Protein AF-R6T332-F1 (afdb_monomer)

pLDDT: mean 85.56, std 15.77, range [28.56, 97.44]

Mean predicted aligned error: 7.87 Å

Nearest PDB structures (foldseek):
  6q6i-assembly1_A  TM=7.108E-01  e=3.628E-03  Pseudomonas aeruginosa
  5xx1-assembly1_A  TM=7.642E-01  e=1.781E-02  Salmonella enterica subsp. enterica serovar Typhi
  1ord-assembly1_A  TM=7.461E-01  e=4.215E-02  Lactobacillus sp. 30A
  2x3l-assembly1_B  TM=5.129E-01  e=8.038E-03  Staphylococcus aureus

Foldseek 3Di:
DAFCQVQLFFQVVLQVQCCPPLVHHFPAGGLTHTHRDDDPPDDPVNVVSVVVSVVVSSPDHHNHDRDDDQDADQFDQQDDLVVLQVDDDDDDPPVPQAQHFDSAWDQDPVVRDTSHGRRTGHHPSVSPPPDPPDDDD

Solvent-accessible surface area (backbone atoms only — not comparable to full-atom values): 8373 Å² total; per-residue (Å²): 107,46,79,23,66,89,46,27,39,28,9,50,56,53,42,47,48,32,40,72,77,65,71,39,82,54,76,44,52,38,56,46,24,28,31,63,78,86,59,94,85,65,48,74,66,54,56,52,50,51,52,53,50,52,61,52,54,64,71,43,89,43,89,55,75,66,74,78,83,88,80,72,72,86,61,54,75,77,38,61,50,84,56,29,73,71,46,91,73,82,91,70,60,75,93,70,38,58,76,38,66,32,71,48,77,40,59,53,77,71,87,64,54,75,68,40,46,30,12,18,41,34,51,77,72,75,63,55,91,70,72,89,74,70,84,77,132

Structure (mmCIF, N/CA/C/O backbone):
data_AF-R6T332-F1
#
_entry.id   AF-R6T332-F1
#
loop_
_atom_site.group_PDB
_atom_site.id
_atom_site.type_symbol
_atom_site.label_atom_id
_atom_site.label_alt_id
_atom_site.label_comp_id
_atom_site.label_asym_id
_atom_site.label_entity_id
_atom_site.label_seq_id
_atom_site.pdbx_PDB_ins_code
_atom_site.Cartn_x
_atom_site.Cartn_y
_atom_site.Cartn_z
_atom_site.occupancy
_atom_site.B_iso_or_equiv
_atom_site.auth_seq_id
_atom_site.auth_comp_id
_atom_site.auth_asym_id
_atom_site.auth_atom_id
_atom_site.pdbx_PDB_model_num
ATOM 1 N N . MET A 1 1 ? -0.399 6.763 -13.608 1.00 86.38 1 MET A N 1
ATOM 2 C CA . MET A 1 1 ? -1.125 5.494 -13.353 1.00 86.38 1 MET A CA 1
ATOM 3 C C . MET A 1 1 ? -1.272 4.741 -14.665 1.00 86.38 1 MET A C 1
ATOM 5 O O . MET A 1 1 ? -1.630 5.366 -15.652 1.00 86.38 1 MET A O 1
ATOM 9 N N . ILE A 1 2 ? -0.999 3.437 -14.675 1.00 90.25 2 ILE A N 1
ATOM 10 C CA . ILE A 1 2 ? -1.078 2.566 -15.855 1.00 90.25 2 ILE A CA 1
ATOM 11 C C . ILE A 1 2 ? -2.086 1.451 -15.556 1.00 90.25 2 ILE A C 1
ATOM 13 O O . ILE A 1 2 ? -1.938 0.728 -14.570 1.00 90.25 2 ILE A O 1
ATOM 17 N N . LEU A 1 3 ? -3.128 1.335 -16.381 1.00 89.75 3 LEU A N 1
ATOM 18 C CA . LEU A 1 3 ? -4.163 0.307 -16.249 1.00 89.75 3 LEU A CA 1
ATOM 19 C C . LEU A 1 3 ? -3.700 -0.991 -16.914 1.00 89.75 3 LEU A C 1
ATOM 21 O O . LEU A 1 3 ? -3.215 -0.969 -18.038 1.00 89.75 3 LEU A O 1
ATOM 25 N N . THR A 1 4 ? -3.900 -2.125 -16.246 1.00 85.81 4 THR A N 1
ATOM 26 C CA . THR A 1 4 ? -3.524 -3.453 -16.765 1.00 85.81 4 THR A CA 1
ATOM 27 C C . THR A 1 4 ? -4.733 -4.338 -17.058 1.00 85.81 4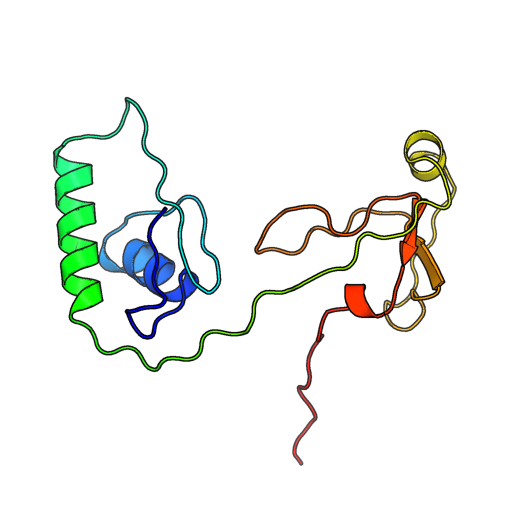 THR A C 1
ATOM 29 O O . THR A 1 4 ? -4.583 -5.443 -17.568 1.00 85.81 4 THR A O 1
ATOM 32 N N . GLY A 1 5 ? -5.949 -3.858 -16.767 1.00 71.19 5 GLY A N 1
ATOM 33 C CA . GLY A 1 5 ? -7.185 -4.630 -16.934 1.00 71.19 5 GLY A CA 1
ATOM 34 C C . GLY A 1 5 ? -7.444 -5.120 -18.364 1.00 71.19 5 GLY A C 1
ATOM 35 O O . GLY A 1 5 ? -8.065 -6.164 -18.526 1.00 71.19 5 GLY A O 1
ATOM 36 N N . GLY A 1 6 ? -6.937 -4.414 -19.382 1.00 72.44 6 GLY A N 1
ATOM 37 C CA . GLY A 1 6 ? -7.024 -4.830 -20.788 1.00 72.44 6 GLY A CA 1
ATOM 38 C C . GLY A 1 6 ? -5.990 -5.881 -21.211 1.00 72.44 6 GLY A C 1
ATOM 39 O O . GLY A 1 6 ? -6.148 -6.481 -22.264 1.00 72.44 6 GLY A O 1
ATOM 40 N N . LEU A 1 7 ? -4.969 -6.137 -20.386 1.00 74.88 7 LEU A N 1
ATOM 41 C CA . LEU A 1 7 ? -3.830 -7.009 -20.710 1.00 74.88 7 LEU A CA 1
ATOM 42 C C . LEU A 1 7 ? -4.035 -8.470 -20.294 1.00 74.88 7 LEU A C 1
ATOM 44 O O . LEU A 1 7 ? -3.131 -9.288 -20.436 1.00 74.88 7 LEU A O 1
ATOM 48 N N . GLY A 1 8 ? -5.161 -8.793 -19.650 1.00 79.38 8 GLY A N 1
ATOM 49 C CA . GLY A 1 8 ? -5.322 -10.088 -18.984 1.00 79.38 8 GLY A CA 1
ATOM 50 C C . GLY A 1 8 ? -4.267 -10.332 -17.892 1.00 79.38 8 GLY A C 1
ATOM 51 O O . GLY A 1 8 ? -3.951 -11.478 -17.591 1.00 79.38 8 GLY A O 1
ATOM 52 N N . ARG A 1 9 ? -3.696 -9.266 -17.312 1.00 85.56 9 ARG A N 1
ATOM 53 C CA . ARG A 1 9 ? -2.665 -9.313 -16.266 1.00 85.56 9 ARG A CA 1
ATOM 54 C C . ARG A 1 9 ? -3.014 -8.367 -15.126 1.00 85.56 9 ARG A C 1
ATOM 56 O O . ARG A 1 9 ? -3.535 -7.267 -15.329 1.00 85.56 9 ARG A O 1
ATOM 63 N N . SER A 1 10 ? -2.698 -8.770 -13.906 1.00 87.94 10 SER A N 1
ATOM 64 C CA . SER A 1 10 ? -2.789 -7.895 -12.744 1.00 87.94 10 SER A CA 1
ATOM 65 C C . SER A 1 10 ? -1.677 -6.845 -12.747 1.00 87.94 10 SER A C 1
ATOM 67 O O . SER A 1 10 ? -0.593 -7.053 -13.297 1.00 87.94 10 SER A O 1
ATOM 69 N N . GLY A 1 11 ? -1.916 -5.716 -12.079 1.00 89.69 11 GLY A N 1
ATOM 70 C CA . GLY A 1 11 ? -0.891 -4.683 -11.909 1.00 89.69 11 GLY A CA 1
ATOM 71 C C . GLY A 1 11 ? 0.360 -5.217 -11.212 1.00 89.69 11 GLY A C 1
ATOM 72 O O . GLY A 1 11 ? 1.468 -4.811 -11.546 1.00 89.69 11 GLY A O 1
ATOM 73 N N . ARG A 1 12 ? 0.197 -6.191 -10.305 1.00 89.25 12 ARG A N 1
ATOM 74 C CA . ARG A 1 12 ? 1.301 -6.889 -9.627 1.00 89.25 12 ARG A CA 1
ATOM 75 C C . ARG A 1 12 ? 2.152 -7.725 -10.582 1.00 89.25 12 ARG A C 1
ATOM 77 O O . ARG A 1 12 ? 3.369 -7.736 -10.436 1.00 89.25 12 ARG A O 1
ATOM 84 N N . GLU A 1 13 ? 1.540 -8.403 -11.549 1.00 91.12 13 GLU A N 1
ATOM 85 C CA . GLU A 1 13 ? 2.275 -9.177 -12.558 1.00 91.12 13 GLU A CA 1
ATOM 86 C C . GLU A 1 13 ? 3.050 -8.267 -13.508 1.00 91.12 13 GLU A C 1
ATOM 88 O O . GLU A 1 13 ? 4.223 -8.512 -13.775 1.00 91.12 13 GLU A O 1
ATOM 93 N N . VAL A 1 14 ? 2.424 -7.185 -13.980 1.00 92.50 14 VAL A N 1
ATOM 94 C CA . VAL A 1 14 ? 3.112 -6.203 -14.829 1.00 92.50 14 VAL A CA 1
ATOM 95 C C . VAL A 1 14 ? 4.254 -5.534 -14.061 1.00 92.50 14 VAL A C 1
ATOM 97 O O . VAL A 1 14 ? 5.346 -5.391 -14.603 1.00 92.50 14 VAL A O 1
ATOM 100 N N . ALA A 1 15 ? 4.056 -5.205 -12.782 1.00 93.81 15 ALA A N 1
ATOM 101 C CA . ALA A 1 15 ? 5.121 -4.681 -11.930 1.00 93.81 15 ALA A CA 1
ATOM 102 C C . ALA A 1 15 ? 6.283 -5.674 -11.752 1.00 93.81 15 ALA A C 1
ATOM 104 O O . ALA A 1 15 ? 7.441 -5.266 -11.775 1.00 93.81 15 ALA A O 1
ATOM 105 N N . ALA A 1 16 ? 5.998 -6.975 -11.626 1.00 93.56 16 ALA A N 1
ATOM 106 C CA . ALA A 1 16 ? 7.036 -8.004 -11.581 1.00 93.56 16 ALA A CA 1
ATOM 107 C C . ALA A 1 16 ? 7.832 -8.084 -12.889 1.00 93.56 16 ALA A C 1
ATOM 109 O O . ALA A 1 16 ? 9.059 -8.101 -12.847 1.00 93.56 16 ALA A O 1
ATOM 110 N N . LEU A 1 17 ? 7.158 -8.032 -14.044 1.00 94.25 17 LEU A N 1
ATOM 111 C CA . LEU A 1 17 ? 7.819 -8.002 -15.352 1.00 94.25 17 LEU A CA 1
ATOM 112 C C . LEU A 1 17 ? 8.724 -6.773 -15.507 1.00 94.25 17 LEU A C 1
ATOM 114 O O . LEU A 1 17 ? 9.883 -6.921 -15.895 1.00 94.25 17 LEU A O 1
ATOM 118 N N . LEU A 1 18 ? 8.221 -5.581 -15.166 1.00 95.44 18 LEU A N 1
ATOM 119 C CA . LEU A 1 18 ? 8.989 -4.331 -15.194 1.00 95.44 18 LEU A CA 1
ATOM 120 C C . LEU A 1 18 ? 10.253 -4.422 -14.328 1.00 95.44 18 LEU A C 1
ATOM 122 O O . LEU A 1 18 ? 11.346 -4.118 -14.811 1.00 95.44 18 LEU A O 1
ATOM 126 N N . ARG A 1 19 ? 10.134 -4.926 -13.096 1.00 95.81 19 ARG A N 1
ATOM 127 C CA . ARG A 1 19 ? 11.262 -5.064 -12.165 1.00 95.81 19 ARG A CA 1
ATOM 128 C C . ARG A 1 19 ? 12.278 -6.108 -12.626 1.00 95.81 19 ARG A C 1
ATOM 130 O O . ARG A 1 19 ? 13.478 -5.842 -12.630 1.00 95.81 19 ARG A O 1
ATOM 137 N N . GLU A 1 20 ? 11.819 -7.295 -13.010 1.00 96.31 20 GLU A N 1
ATOM 138 C CA . GLU A 1 20 ? 12.690 -8.451 -13.258 1.00 96.31 20 GLU A CA 1
ATOM 139 C C . GLU A 1 20 ? 13.352 -8.410 -14.636 1.00 96.31 20 GLU A C 1
ATOM 141 O O . GLU A 1 20 ? 14.551 -8.674 -14.745 1.00 96.31 20 GLU A O 1
ATOM 146 N N . ARG A 1 21 ? 12.598 -8.051 -15.683 1.00 95.75 21 ARG A N 1
ATOM 147 C CA . ARG A 1 21 ? 13.098 -8.046 -17.068 1.00 95.75 21 ARG A CA 1
ATOM 148 C C . ARG A 1 21 ? 13.662 -6.698 -17.480 1.00 95.75 21 ARG A C 1
ATOM 150 O O . ARG A 1 21 ? 14.700 -6.647 -18.131 1.00 95.75 21 ARG A O 1
ATOM 157 N N . TYR A 1 22 ? 12.996 -5.618 -17.084 1.00 94.88 22 TYR A N 1
ATOM 158 C CA . TYR A 1 22 ? 13.319 -4.283 -17.581 1.00 94.88 22 TYR A CA 1
ATOM 159 C C . TYR A 1 22 ? 1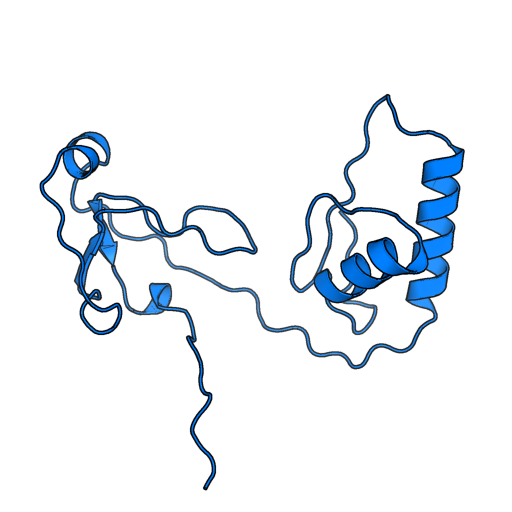4.065 -3.429 -16.567 1.00 94.88 22 TYR A C 1
ATOM 161 O O . TYR A 1 22 ? 14.542 -2.369 -16.953 1.00 94.88 22 TYR A O 1
ATOM 169 N N . ARG A 1 23 ? 14.223 -3.880 -15.312 1.00 95.38 23 ARG A N 1
ATOM 170 C CA . ARG A 1 23 ? 14.869 -3.122 -14.225 1.00 95.38 23 ARG A CA 1
ATOM 171 C C . ARG A 1 23 ? 14.223 -1.748 -14.023 1.00 95.38 23 ARG A C 1
ATOM 173 O O . ARG A 1 23 ? 14.913 -0.739 -13.896 1.00 95.38 23 ARG A O 1
ATOM 180 N N . ILE A 1 24 ? 12.894 -1.717 -14.061 1.00 94.94 24 ILE A N 1
ATOM 181 C CA . ILE A 1 24 ? 12.072 -0.538 -13.793 1.00 94.94 24 ILE A CA 1
ATOM 182 C C . ILE A 1 24 ? 11.215 -0.858 -12.575 1.00 94.94 24 ILE A C 1
ATOM 184 O O . ILE A 1 24 ? 10.463 -1.830 -12.605 1.00 94.94 24 ILE A O 1
ATOM 188 N N . GLU A 1 25 ? 11.328 -0.049 -11.525 1.00 94.75 25 GLU A N 1
ATOM 189 C CA . GLU A 1 25 ? 10.543 -0.208 -10.301 1.00 94.75 25 GLU A CA 1
ATOM 190 C C . GLU A 1 25 ? 9.326 0.725 -10.345 1.00 94.75 25 GLU A C 1
ATOM 192 O O . GLU A 1 25 ? 9.491 1.946 -10.374 1.00 94.75 25 GLU A O 1
ATOM 197 N N . PRO A 1 26 ? 8.096 0.193 -10.378 1.00 94.25 26 PRO A N 1
ATOM 198 C CA . PRO A 1 26 ? 6.908 0.998 -10.142 1.00 94.25 26 PRO A CA 1
ATOM 199 C C . PRO A 1 26 ? 6.818 1.423 -8.677 1.00 94.25 26 PRO A C 1
ATOM 201 O O . PRO A 1 26 ? 7.183 0.667 -7.786 1.00 94.25 26 PRO A O 1
ATOM 204 N N . GLU A 1 27 ? 6.207 2.575 -8.424 1.00 93.44 27 GLU A N 1
ATOM 205 C CA . GLU A 1 27 ? 5.948 3.067 -7.067 1.00 93.44 27 GLU A CA 1
ATOM 206 C C . GLU A 1 27 ? 4.999 2.137 -6.295 1.00 93.44 27 GLU A C 1
ATOM 208 O O . GLU A 1 27 ? 5.191 1.841 -5.118 1.00 93.44 27 GLU A O 1
ATOM 213 N N . ALA A 1 28 ? 3.942 1.660 -6.958 1.00 91.31 28 ALA A N 1
ATOM 214 C CA . ALA A 1 28 ? 2.964 0.774 -6.340 1.00 91.31 28 ALA A CA 1
ATOM 215 C C . ALA A 1 28 ? 2.202 -0.056 -7.376 1.00 91.31 28 ALA A C 1
ATOM 217 O O . ALA A 1 28 ? 2.075 0.325 -8.542 1.00 91.31 28 ALA A O 1
ATOM 218 N N . ALA A 1 29 ? 1.649 -1.190 -6.943 1.00 91.00 29 ALA A N 1
ATOM 219 C CA . ALA A 1 29 ? 0.889 -2.089 -7.800 1.00 91.00 29 ALA A CA 1
ATOM 220 C C . ALA A 1 29 ? -0.352 -2.653 -7.099 1.00 91.00 29 ALA A C 1
ATOM 222 O O . ALA A 1 29 ? -0.298 -3.173 -5.985 1.00 91.00 29 ALA A O 1
ATOM 223 N N . TRP A 1 30 ? -1.473 -2.613 -7.811 1.00 88.81 30 TRP A N 1
ATOM 224 C CA . TRP A 1 30 ? -2.768 -3.142 -7.400 1.00 88.81 30 TRP A CA 1
ATOM 225 C C . TRP A 1 30 ? -3.213 -4.255 -8.345 1.00 88.81 30 TRP A C 1
ATOM 227 O O . TRP A 1 30 ? -2.516 -4.662 -9.273 1.00 88.81 30 TRP A O 1
ATOM 237 N N . THR A 1 31 ? -4.424 -4.756 -8.131 1.00 85.31 31 THR A N 1
ATOM 238 C CA . THR A 1 31 ? -4.991 -5.825 -8.947 1.00 85.31 31 THR A CA 1
ATOM 239 C C . THR A 1 31 ? -5.242 -5.422 -10.403 1.00 85.31 31 THR A C 1
ATOM 241 O O . THR A 1 31 ?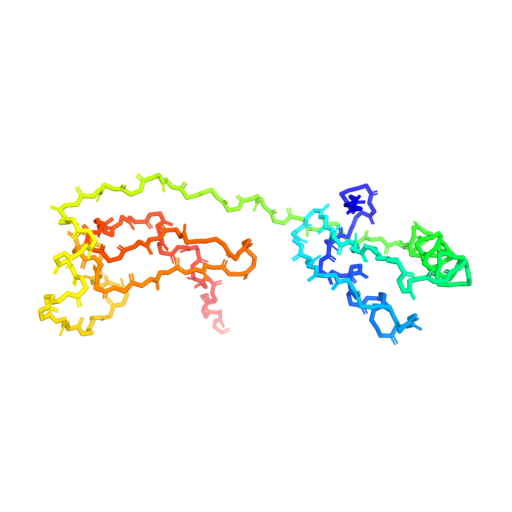 -5.158 -6.272 -11.280 1.00 85.31 31 THR A O 1
ATOM 244 N N . ARG A 1 32 ? -5.547 -4.147 -10.686 1.00 86.12 32 ARG A N 1
ATOM 245 C CA . ARG A 1 32 ? -5.953 -3.667 -12.032 1.00 86.12 32 ARG A CA 1
ATOM 246 C C . ARG A 1 32 ? -5.062 -2.592 -12.634 1.00 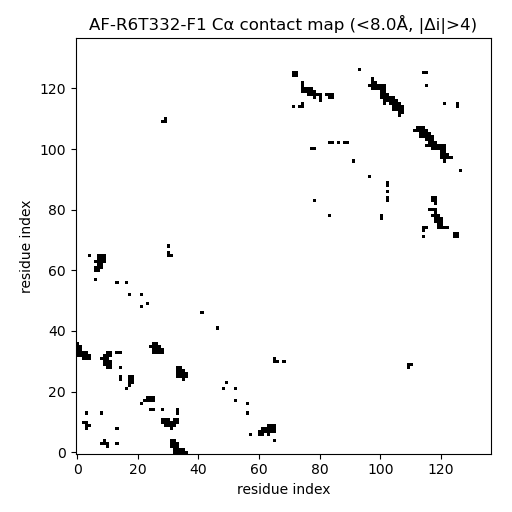86.12 32 ARG A C 1
ATOM 248 O O . ARG A 1 32 ? -5.322 -2.134 -13.745 1.00 86.12 32 ARG A O 1
ATOM 255 N N . HIS A 1 33 ? -4.091 -2.121 -11.873 1.00 89.06 33 HIS A N 1
ATOM 256 C CA . HIS A 1 33 ? -3.269 -0.995 -12.264 1.00 89.06 33 HIS A CA 1
ATOM 257 C C . HIS A 1 33 ? -1.982 -0.987 -11.460 1.00 89.06 33 HIS A C 1
ATOM 259 O O . HIS A 1 33 ? -1.886 -1.606 -10.400 1.00 89.06 33 HIS A O 1
ATOM 265 N N . LEU A 1 34 ? -1.019 -0.235 -11.959 1.00 92.69 34 LEU A N 1
ATOM 266 C CA . LEU A 1 34 ? 0.182 0.141 -11.238 1.00 92.69 34 LEU A CA 1
ATOM 267 C C . LEU A 1 34 ? 0.391 1.649 -11.339 1.00 92.69 34 LEU A C 1
ATOM 269 O O . LEU A 1 34 ? -0.141 2.330 -12.224 1.00 92.69 34 LEU A O 1
ATOM 273 N N . LEU A 1 35 ? 1.162 2.180 -10.406 1.00 93.12 35 LEU A N 1
ATOM 274 C CA . LEU A 1 35 ? 1.590 3.561 -10.381 1.00 93.12 35 LEU A CA 1
ATOM 275 C C . LEU A 1 35 ? 3.066 3.603 -10.762 1.00 93.12 35 LEU A C 1
ATOM 277 O O . LEU A 1 35 ? 3.912 3.094 -10.040 1.00 93.12 35 LEU A O 1
ATOM 281 N N . ALA A 1 36 ? 3.356 4.214 -11.905 1.00 92.62 36 ALA A N 1
ATOM 282 C CA . ALA A 1 36 ? 4.676 4.753 -12.186 1.00 92.62 36 ALA A CA 1
ATOM 283 C C . ALA A 1 36 ? 4.658 6.219 -11.745 1.00 92.62 36 ALA A C 1
ATOM 285 O O . ALA A 1 36 ? 3.746 6.959 -12.135 1.00 92.62 36 ALA A O 1
ATOM 286 N N . MET A 1 37 ? 5.612 6.596 -10.902 1.00 92.19 37 MET A N 1
ATOM 287 C CA . MET A 1 37 ? 5.804 7.962 -10.435 1.00 92.19 37 MET A CA 1
ATOM 288 C C . MET A 1 37 ? 7.041 8.530 -11.118 1.00 92.19 37 MET A C 1
ATOM 290 O O . MET A 1 37 ? 8.033 7.828 -11.277 1.00 92.19 37 MET A O 1
ATOM 294 N N . THR A 1 38 ? 6.947 9.780 -11.550 1.00 90.88 38 THR A N 1
ATOM 295 C CA . THR A 1 38 ? 8.002 10.483 -12.280 1.00 90.88 38 THR A CA 1
ATOM 296 C C . THR A 1 38 ? 8.394 11.732 -11.507 1.00 90.88 38 THR A C 1
ATOM 298 O O . THR A 1 38 ? 7.600 12.283 -10.742 1.00 90.88 38 THR A O 1
ATOM 301 N N . SER A 1 39 ? 9.603 12.208 -11.732 1.00 91.56 39 SER A N 1
ATOM 302 C CA . SER A 1 39 ? 10.266 13.275 -11.002 1.00 91.56 39 SER A CA 1
ATOM 303 C C . SER A 1 39 ? 11.178 14.069 -11.939 1.00 91.56 39 SER A C 1
ATOM 305 O O . SER A 1 39 ? 11.409 13.694 -13.086 1.00 91.56 39 SER A O 1
ATOM 307 N N . VAL A 1 40 ? 11.746 15.165 -11.435 1.00 92.94 40 VAL A N 1
ATOM 308 C CA . VAL A 1 40 ? 12.753 15.958 -12.165 1.00 92.94 40 VAL A CA 1
ATOM 309 C C . VAL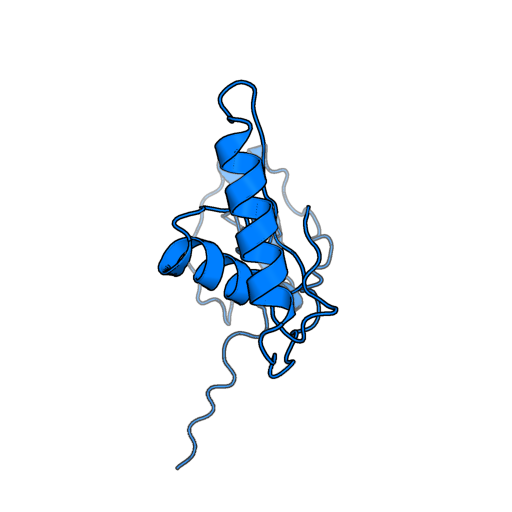 A 1 40 ? 14.072 15.210 -12.396 1.00 92.94 40 VAL A C 1
ATOM 311 O O . VAL A 1 40 ? 14.918 15.688 -13.144 1.00 92.94 40 VAL A O 1
ATOM 314 N N . CYS A 1 41 ? 14.261 14.065 -11.738 1.00 92.12 41 CYS A N 1
ATOM 315 C CA . CYS A 1 41 ? 15.450 13.229 -11.869 1.00 92.12 41 CYS A CA 1
ATOM 316 C C . CYS A 1 41 ? 15.312 12.163 -12.968 1.00 92.12 41 CYS A C 1
ATOM 318 O O . CYS A 1 41 ? 16.269 11.430 -13.214 1.00 92.12 41 CYS A O 1
ATOM 320 N N . ASP A 1 42 ? 14.145 12.046 -13.605 1.00 93.19 42 ASP A N 1
ATOM 321 C CA . ASP A 1 42 ? 13.926 11.089 -14.686 1.00 93.19 42 ASP A CA 1
ATOM 322 C C . ASP A 1 42 ? 14.480 11.608 -16.015 1.00 93.19 42 ASP A C 1
ATOM 324 O O . ASP A 1 42 ? 14.429 12.799 -16.319 1.00 93.19 42 ASP A O 1
ATOM 328 N N . THR A 1 43 ? 15.017 10.692 -16.818 1.00 94.38 43 THR A N 1
ATOM 329 C CA . THR A 1 43 ? 15.627 11.001 -18.114 1.00 94.38 43 THR A CA 1
ATOM 330 C C . THR A 1 43 ? 14.712 10.602 -19.267 1.00 94.38 43 THR A C 1
ATOM 332 O O . THR A 1 43 ? 13.925 9.658 -19.155 1.00 94.38 43 THR A O 1
ATOM 335 N N . ASP A 1 44 ? 14.875 11.255 -20.420 1.00 94.44 44 ASP A N 1
ATOM 336 C CA . ASP A 1 44 ? 14.191 10.867 -21.664 1.00 94.44 44 ASP A CA 1
ATOM 337 C C . ASP A 1 44 ? 14.462 9.397 -22.032 1.00 94.44 44 ASP A C 1
ATOM 339 O O . ASP A 1 44 ? 13.569 8.682 -22.490 1.00 94.44 44 ASP A O 1
ATOM 343 N N . GLU A 1 45 ? 15.675 8.906 -21.756 1.00 94.56 45 GLU A N 1
ATOM 344 C CA . GLU A 1 45 ? 16.030 7.492 -21.905 1.00 94.56 45 GLU A CA 1
ATOM 345 C C . GLU A 1 45 ? 15.191 6.587 -20.987 1.00 94.56 45 GLU A C 1
ATOM 347 O O . GLU A 1 45 ? 14.708 5.536 -21.416 1.00 94.56 45 GLU A O 1
ATOM 352 N N . GLY A 1 46 ? 14.973 6.993 -19.732 1.00 93.19 46 GLY A N 1
ATOM 353 C CA . GLY A 1 46 ? 14.113 6.283 -18.786 1.00 93.19 46 GLY A CA 1
ATOM 354 C C . GLY A 1 46 ? 12.678 6.154 -19.300 1.00 93.19 46 GLY A C 1
ATOM 355 O O . GLY A 1 46 ? 12.108 5.058 -19.284 1.00 93.19 46 GLY A O 1
ATOM 356 N N . PHE A 1 47 ? 12.125 7.238 -19.848 1.00 94.06 47 PHE A N 1
ATOM 357 C CA . PHE A 1 47 ? 10.800 7.233 -20.471 1.00 94.06 47 PHE A CA 1
ATOM 358 C C . PHE A 1 47 ? 10.731 6.347 -21.717 1.00 94.06 47 PHE A C 1
ATOM 360 O O . PHE A 1 47 ? 9.766 5.592 -21.885 1.00 94.06 47 PHE A O 1
ATOM 367 N N . ALA A 1 48 ? 11.758 6.386 -22.568 1.00 95.50 48 ALA A N 1
ATOM 368 C CA . ALA A 1 48 ? 11.843 5.530 -23.746 1.00 95.50 48 ALA A CA 1
ATOM 369 C C . ALA A 1 48 ? 11.880 4.042 -23.355 1.00 95.50 48 ALA A C 1
ATOM 371 O O . ALA A 1 48 ? 11.134 3.234 -23.915 1.00 95.50 48 ALA A O 1
ATOM 372 N N . ARG A 1 49 ? 12.673 3.683 -22.335 1.00 95.44 49 ARG A N 1
ATOM 373 C CA . ARG A 1 49 ? 12.742 2.318 -21.791 1.00 95.44 49 ARG A CA 1
ATOM 374 C C . ARG A 1 49 ? 11.411 1.853 -21.210 1.00 95.44 49 ARG A C 1
ATOM 376 O O . ARG A 1 49 ? 10.990 0.736 -21.502 1.00 95.44 49 ARG A O 1
ATOM 383 N N . LEU A 1 50 ? 10.738 2.695 -20.421 1.00 95.12 50 LEU A N 1
ATOM 384 C CA . LEU A 1 50 ? 9.417 2.380 -19.871 1.00 95.12 50 LEU A CA 1
ATOM 385 C C . LEU A 1 50 ? 8.396 2.137 -20.987 1.00 95.12 50 LEU A C 1
ATOM 387 O O . LEU A 1 50 ? 7.676 1.143 -20.955 1.00 95.12 50 LEU A O 1
ATOM 391 N N . THR A 1 51 ? 8.369 3.005 -21.995 1.00 94.88 51 THR A N 1
ATOM 392 C CA . THR A 1 51 ? 7.446 2.887 -23.132 1.00 94.88 51 THR A CA 1
ATOM 393 C C . THR A 1 51 ? 7.689 1.597 -23.916 1.00 94.88 51 THR A C 1
ATOM 395 O O . THR A 1 51 ? 6.745 0.857 -24.192 1.00 94.88 51 THR A O 1
ATOM 398 N N . ALA A 1 52 ? 8.953 1.283 -24.219 1.00 96.19 52 ALA A N 1
ATOM 399 C CA . ALA A 1 52 ? 9.324 0.052 -24.911 1.00 96.19 52 ALA A CA 1
ATOM 400 C C . ALA A 1 52 ? 8.939 -1.202 -24.107 1.00 96.19 52 ALA A C 1
ATOM 402 O O . ALA A 1 52 ? 8.365 -2.137 -24.666 1.00 96.19 52 ALA A O 1
ATOM 403 N N . ALA A 1 53 ? 9.190 -1.196 -22.794 1.00 95.44 53 ALA A N 1
ATOM 404 C CA . ALA A 1 53 ? 8.829 -2.293 -21.903 1.00 95.44 53 ALA A CA 1
ATOM 405 C C . ALA A 1 53 ? 7.313 -2.529 -21.869 1.00 95.44 53 ALA A C 1
ATOM 407 O O . ALA A 1 53 ? 6.859 -3.661 -22.026 1.00 95.44 53 ALA A O 1
ATOM 408 N N . LEU A 1 54 ? 6.516 -1.467 -21.717 1.00 93.56 54 LEU A N 1
ATOM 409 C CA . LEU A 1 54 ? 5.055 -1.569 -21.711 1.00 93.56 54 LEU A CA 1
ATOM 410 C C . LEU A 1 54 ? 4.517 -2.109 -23.043 1.00 93.56 54 LEU A C 1
ATOM 412 O O . LEU A 1 54 ? 3.662 -2.989 -23.028 1.00 93.56 54 LEU A O 1
ATOM 416 N N . ALA A 1 55 ? 5.051 -1.650 -24.177 1.00 93.50 55 ALA A N 1
ATOM 417 C CA . ALA A 1 55 ? 4.653 -2.125 -25.504 1.00 93.50 55 ALA A CA 1
ATOM 418 C C . ALA A 1 55 ? 5.052 -3.588 -25.779 1.00 93.50 55 ALA A C 1
ATOM 420 O O . ALA A 1 55 ? 4.436 -4.269 -26.600 1.00 93.50 55 ALA A O 1
ATOM 421 N N . GLU A 1 56 ? 6.115 -4.091 -25.149 1.00 94.75 56 GLU A N 1
ATOM 422 C CA . GLU A 1 56 ? 6.459 -5.513 -25.210 1.00 94.75 56 GLU A CA 1
ATOM 423 C C . GLU A 1 56 ? 5.539 -6.349 -24.321 1.00 94.75 56 GLU A C 1
ATOM 425 O O . GLU A 1 56 ? 5.022 -7.365 -24.780 1.00 94.75 56 GLU A O 1
ATOM 430 N N . ILE A 1 57 ? 5.281 -5.898 -23.089 1.00 91.94 57 ILE A N 1
ATOM 431 C CA . ILE A 1 57 ? 4.370 -6.567 -22.152 1.00 91.94 57 ILE A CA 1
ATOM 432 C C . ILE A 1 57 ? 2.952 -6.654 -22.730 1.00 91.94 57 ILE A C 1
ATOM 434 O O . ILE A 1 57 ? 2.314 -7.694 -22.587 1.00 91.94 57 ILE A O 1
ATOM 438 N N . ASP A 1 58 ? 2.482 -5.607 -23.412 1.00 90.69 58 ASP A N 1
ATOM 439 C CA . ASP A 1 58 ? 1.166 -5.556 -24.067 1.00 90.69 58 ASP A CA 1
ATOM 440 C C . ASP A 1 58 ? 0.977 -6.657 -25.125 1.00 90.69 58 ASP A C 1
ATOM 442 O O . ASP A 1 58 ? -0.108 -7.213 -25.275 1.00 90.69 58 ASP A O 1
ATOM 446 N N . ARG A 1 59 ? 2.060 -7.057 -25.803 1.00 91.00 59 ARG A N 1
ATOM 447 C CA . ARG A 1 59 ? 2.049 -8.138 -26.802 1.00 91.00 59 ARG A CA 1
ATOM 448 C C . ARG A 1 59 ? 2.125 -9.541 -26.195 1.00 91.00 59 ARG A C 1
ATOM 450 O O . ARG A 1 59 ? 1.960 -10.521 -26.921 1.00 91.00 59 ARG A O 1
ATOM 457 N N . MET A 1 60 ? 2.409 -9.673 -24.898 1.00 88.44 60 MET A N 1
ATOM 458 C CA . MET A 1 60 ? 2.486 -10.975 -24.231 1.00 88.44 60 MET A CA 1
ATOM 459 C C . MET A 1 60 ? 1.081 -11.464 -23.850 1.00 88.44 60 MET A C 1
ATOM 461 O O . MET A 1 60 ? 0.308 -10.696 -23.281 1.00 88.44 60 MET A O 1
ATOM 465 N N . PRO A 1 61 ? 0.749 -12.753 -24.053 1.00 81.50 61 PRO A N 1
ATOM 466 C CA . PRO A 1 61 ? -0.547 -13.287 -23.642 1.00 81.50 61 PRO A CA 1
ATOM 467 C C . PRO A 1 61 ? -0.721 -13.176 -22.120 1.00 81.50 61 PRO A C 1
ATOM 469 O O . PRO A 1 61 ? 0.231 -13.404 -21.368 1.00 81.50 61 PRO A O 1
ATOM 472 N N . GLY A 1 62 ? -1.921 -12.816 -21.663 1.00 78.12 62 GLY A N 1
ATOM 473 C CA . GLY A 1 62 ? -2.307 -12.778 -20.250 1.00 78.12 62 GLY A CA 1
ATOM 474 C C . GLY A 1 62 ? -3.386 -13.816 -19.942 1.00 78.12 62 GLY A C 1
ATOM 475 O O . GLY A 1 62 ? -4.305 -14.000 -20.736 1.00 78.12 62 GLY A O 1
ATOM 476 N N . GLU A 1 63 ? -3.285 -14.495 -18.797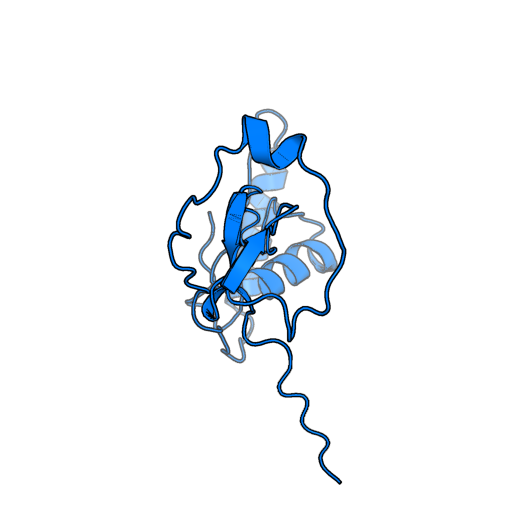 1.00 68.56 63 GLU A N 1
ATOM 477 C CA . GLU A 1 63 ? -4.208 -15.580 -18.403 1.00 68.56 63 GLU A CA 1
ATOM 478 C C . GLU A 1 63 ? -5.409 -15.101 -17.565 1.00 68.56 63 GLU A C 1
ATOM 480 O O . GLU A 1 63 ? -6.279 -15.884 -17.198 1.00 68.56 63 GLU A O 1
ATOM 485 N N . GLY A 1 64 ? -5.511 -13.795 -17.314 1.00 64.19 64 GLY A N 1
ATOM 486 C CA . GLY A 1 64 ? -6.772 -13.123 -17.024 1.00 64.19 64 GLY A CA 1
ATOM 487 C C . GLY A 1 64 ? -7.512 -13.602 -15.778 1.00 64.19 64 GLY A C 1
ATOM 488 O O . GLY A 1 64 ? -8.680 -13.968 -15.870 1.00 64.19 64 GLY A O 1
ATOM 489 N N . VAL A 1 65 ? -6.906 -13.492 -14.592 1.00 65.81 65 VAL A N 1
ATOM 490 C CA . VAL A 1 65 ? -7.680 -13.504 -13.339 1.00 65.81 65 VAL A CA 1
ATOM 491 C C . VAL A 1 65 ? -7.388 -12.248 -12.537 1.00 65.81 65 VAL A C 1
ATOM 493 O O . VAL A 1 65 ? -6.352 -12.100 -11.895 1.00 65.81 65 VAL A O 1
ATOM 496 N N . CYS A 1 66 ? -8.346 -11.326 -12.560 1.00 63.56 66 CYS A N 1
ATOM 497 C CA . CYS A 1 66 ? -8.303 -10.122 -11.754 1.00 63.56 66 CYS A CA 1
ATOM 498 C C . CYS A 1 66 ? -9.290 -10.256 -10.586 1.00 63.56 66 CYS A C 1
ATOM 500 O O . CYS A 1 66 ? -10.499 -10.135 -10.819 1.00 63.56 66 CYS A O 1
ATOM 502 N N . PRO A 1 67 ? -8.828 -10.502 -9.343 1.00 68.19 67 PRO A N 1
ATOM 503 C CA . PRO A 1 67 ? -9.734 -10.541 -8.206 1.00 68.19 67 PRO A CA 1
ATOM 504 C C . PRO A 1 67 ? -10.515 -9.221 -8.065 1.00 68.19 67 PRO A C 1
ATOM 506 O O . PRO A 1 67 ? -10.008 -8.150 -8.425 1.00 68.19 67 PRO A O 1
ATOM 509 N N . PRO A 1 68 ? -11.764 -9.277 -7.573 1.00 69.75 68 PRO A N 1
ATOM 510 C CA . PRO A 1 68 ? -12.565 -8.080 -7.360 1.00 69.75 68 PRO A CA 1
ATOM 511 C C . PRO A 1 68 ? -11.860 -7.127 -6.381 1.00 69.75 68 PRO A C 1
ATOM 513 O O . PRO A 1 68 ? -11.063 -7.574 -5.548 1.00 69.75 68 PRO A O 1
ATOM 516 N N . PRO A 1 69 ? -12.124 -5.812 -6.473 1.00 67.56 69 PRO A N 1
ATOM 517 C CA . PRO A 1 69 ? -11.587 -4.862 -5.511 1.00 67.56 69 PRO A CA 1
ATOM 518 C C . PRO A 1 69 ? -12.044 -5.237 -4.096 1.00 67.56 69 PRO A C 1
ATOM 520 O O . PRO A 1 69 ? -13.198 -5.610 -3.884 1.00 67.56 69 PRO A O 1
ATOM 523 N N . LEU A 1 70 ? -11.130 -5.135 -3.130 1.00 70.81 70 LEU A N 1
ATOM 524 C CA . LEU A 1 70 ? -11.479 -5.248 -1.719 1.00 70.81 70 LEU A CA 1
ATOM 525 C C . LEU A 1 70 ? -12.257 -3.992 -1.328 1.00 70.81 70 LEU A C 1
ATOM 527 O O . LEU A 1 70 ? -11.745 -2.881 -1.457 1.00 70.81 70 LEU A O 1
ATOM 531 N N . VAL A 1 71 ? -13.493 -4.181 -0.876 1.00 75.19 71 VAL A N 1
ATOM 532 C CA . VAL A 1 71 ? -14.346 -3.109 -0.363 1.00 75.19 71 VAL A CA 1
ATOM 533 C C . VAL A 1 71 ? -14.503 -3.339 1.130 1.00 75.19 71 VAL A C 1
ATOM 535 O O . VAL A 1 71 ? -15.017 -4.376 1.544 1.00 75.19 71 VAL A O 1
ATOM 538 N N . TYR A 1 72 ? -14.033 -2.378 1.917 1.00 80.56 72 TYR A N 1
ATOM 539 C CA . TYR A 1 72 ? -14.211 -2.350 3.364 1.00 80.56 72 TYR A CA 1
ATOM 540 C C . TYR A 1 72 ? -15.303 -1.336 3.695 1.00 80.56 72 TYR A C 1
ATOM 542 O O . TYR A 1 72 ? -15.375 -0.280 3.058 1.00 80.56 72 TYR A O 1
ATOM 550 N N . GLY A 1 73 ? -16.163 -1.654 4.662 1.00 82.31 73 GLY A N 1
ATOM 551 C CA . GLY A 1 73 ? -17.080 -0.666 5.215 1.00 82.31 73 GLY A CA 1
ATOM 552 C C . GLY A 1 73 ? -16.321 0.422 5.975 1.00 82.31 73 GLY A C 1
ATOM 553 O O . GLY A 1 73 ? -15.163 0.243 6.343 1.00 82.31 73 GLY A O 1
ATOM 554 N N . ILE A 1 74 ? -16.983 1.551 6.232 1.00 87.19 74 ILE A N 1
ATOM 555 C CA . ILE A 1 74 ? -16.471 2.554 7.172 1.00 87.19 74 ILE A CA 1
ATOM 556 C C . ILE A 1 74 ? -16.771 2.039 8.587 1.00 87.19 74 ILE A C 1
ATOM 558 O O . ILE A 1 74 ? -17.953 1.894 8.923 1.00 87.19 74 ILE A O 1
ATOM 562 N N . PRO A 1 75 ? -15.755 1.737 9.417 1.00 90.75 75 PRO A N 1
ATOM 563 C CA . PRO A 1 75 ? -15.991 1.240 10.763 1.00 90.75 75 PRO A CA 1
ATOM 564 C C . PRO A 1 75 ? -16.660 2.294 11.648 1.00 90.75 75 PRO A C 1
ATOM 566 O O . PRO A 1 75 ? -16.496 3.501 11.476 1.00 90.75 75 PRO A O 1
ATOM 569 N N . GLN A 1 76 ? -17.394 1.838 12.660 1.00 95.25 76 GLN A N 1
ATOM 570 C CA . GLN A 1 76 ? -17.961 2.734 13.662 1.00 95.25 76 GLN A CA 1
ATOM 571 C C . GLN A 1 76 ? -16.886 3.134 14.681 1.00 95.25 76 GLN A C 1
ATOM 573 O O . GLN A 1 76 ? -16.361 2.271 15.389 1.00 95.25 76 GLN A O 1
ATOM 578 N N . THR A 1 77 ? -16.629 4.431 14.854 1.00 96.50 77 THR A N 1
ATOM 579 C CA . THR A 1 77 ? -15.846 4.939 15.991 1.00 96.50 77 THR A CA 1
ATOM 580 C C . THR A 1 77 ? -16.630 4.765 17.296 1.00 96.50 77 THR A C 1
ATOM 582 O O . THR A 1 77 ? -17.697 5.349 17.471 1.00 96.50 77 THR A O 1
ATOM 585 N N . VAL A 1 78 ? -16.107 3.960 18.224 1.00 97.44 78 VAL A N 1
ATOM 586 C CA . VAL A 1 78 ? -16.698 3.737 19.560 1.00 97.44 78 VAL A CA 1
ATOM 587 C C . VAL A 1 78 ? -15.961 4.547 20.623 1.00 97.44 78 VAL A C 1
ATOM 589 O O . VAL A 1 78 ? -16.566 5.052 21.567 1.00 97.44 78 VAL A O 1
ATOM 592 N N . VAL A 1 79 ? -14.645 4.684 20.465 1.00 96.50 79 VAL A N 1
ATOM 593 C CA . VAL A 1 79 ? -13.765 5.456 21.341 1.00 96.50 79 VAL A CA 1
ATOM 594 C C . VAL A 1 79 ? -12.954 6.414 20.469 1.00 96.50 79 VAL A C 1
ATOM 596 O O . VAL A 1 79 ? -12.427 5.981 19.447 1.00 96.50 79 VAL A O 1
ATOM 599 N N . PRO A 1 80 ? -12.808 7.696 20.848 1.00 96.88 80 PRO A N 1
ATOM 600 C CA . PRO A 1 80 ? -11.944 8.616 20.119 1.00 96.88 80 PRO A CA 1
ATOM 601 C C . PRO A 1 80 ? -10.502 8.105 20.057 1.00 96.88 80 PRO A C 1
ATOM 603 O O . PRO A 1 80 ? -9.973 7.633 21.069 1.00 96.88 80 PRO A O 1
ATOM 606 N N . LEU A 1 81 ? -9.849 8.274 18.905 1.00 96.06 81 LEU A N 1
ATOM 607 C CA . LEU A 1 81 ? -8.486 7.794 18.653 1.00 96.06 81 LEU A CA 1
ATOM 608 C C . LEU A 1 81 ? -7.498 8.203 19.759 1.00 96.06 81 LEU A C 1
ATOM 610 O O . LEU A 1 81 ? -6.759 7.373 20.280 1.00 96.06 81 LEU A O 1
ATOM 614 N N . SER A 1 82 ? -7.550 9.465 20.195 1.00 95.81 82 SER A N 1
ATOM 615 C CA . SER A 1 82 ? -6.678 10.010 21.248 1.00 95.81 82 SER A CA 1
ATOM 616 C C . SER A 1 82 ? -6.784 9.275 22.589 1.00 95.81 82 SER A C 1
ATOM 618 O O . SER A 1 82 ? -5.803 9.191 23.330 1.00 95.81 82 SER A O 1
ATOM 620 N N . ARG A 1 83 ? -7.967 8.738 22.911 1.00 96.50 83 ARG A N 1
ATOM 621 C CA . ARG A 1 83 ? -8.205 7.935 24.114 1.00 96.50 83 ARG A CA 1
ATOM 622 C C . ARG A 1 83 ? -7.859 6.471 23.873 1.00 96.50 83 ARG A C 1
ATOM 624 O O . ARG A 1 83 ? -7.258 5.855 24.747 1.00 96.50 83 ARG A O 1
ATOM 631 N N . ALA A 1 84 ? -8.218 5.930 22.711 1.00 95.88 84 ALA A N 1
ATOM 632 C CA . ALA A 1 84 ? -7.938 4.545 22.352 1.00 95.88 84 ALA A CA 1
ATOM 633 C C . ALA A 1 84 ? -6.429 4.246 22.320 1.00 95.88 84 ALA A C 1
ATOM 635 O O . ALA A 1 84 ? -6.003 3.213 22.825 1.00 95.88 84 ALA A O 1
ATOM 636 N N . GLU A 1 85 ? -5.611 5.187 21.840 1.00 94.56 85 GLU A N 1
ATOM 637 C CA . GLU A 1 85 ? -4.145 5.077 21.846 1.00 94.56 85 GLU A CA 1
ATOM 638 C C . GLU A 1 85 ? -3.545 4.921 23.253 1.00 94.56 85 GLU A C 1
ATOM 640 O O . GLU A 1 85 ? -2.511 4.280 23.431 1.00 94.56 85 GLU A O 1
ATOM 645 N N . ARG A 1 86 ? -4.192 5.476 24.280 1.00 96.00 86 ARG A N 1
ATOM 646 C CA . ARG A 1 86 ? -3.706 5.429 25.671 1.00 96.00 86 ARG A CA 1
ATOM 647 C C . ARG A 1 86 ? -4.383 4.346 26.506 1.00 96.00 86 ARG A C 1
ATOM 649 O O . ARG A 1 86 ? -4.028 4.162 27.667 1.00 96.00 86 ARG A O 1
ATOM 656 N N . ALA A 1 87 ? -5.389 3.678 25.953 1.00 94.88 87 ALA A N 1
ATOM 657 C CA . ALA A 1 87 ? -6.119 2.640 26.656 1.00 94.88 87 ALA A CA 1
ATOM 658 C C . ALA A 1 87 ? -5.263 1.376 26.796 1.00 94.88 87 ALA A C 1
ATOM 660 O O . ALA A 1 87 ? -4.418 1.079 25.948 1.00 94.88 87 ALA A O 1
ATOM 661 N N . ALA A 1 88 ? -5.515 0.609 27.858 1.00 95.50 88 ALA A N 1
ATOM 662 C CA . ALA A 1 88 ? -4.974 -0.738 27.975 1.00 95.50 88 ALA A CA 1
ATOM 663 C C . ALA A 1 88 ? -5.471 -1.599 26.801 1.00 95.50 88 ALA A C 1
ATOM 665 O O . ALA A 1 88 ? -6.622 -1.484 26.374 1.00 95.50 88 ALA A O 1
ATOM 666 N N . ARG A 1 89 ? -4.586 -2.447 26.275 1.00 95.50 89 ARG A N 1
ATOM 667 C CA . ARG A 1 89 ? -4.829 -3.282 25.095 1.00 95.50 89 ARG A CA 1
ATOM 668 C C . ARG A 1 89 ? -4.533 -4.731 25.453 1.00 95.50 89 ARG A C 1
ATOM 670 O O . ARG A 1 89 ? -3.682 -5.002 26.293 1.00 95.50 89 ARG A O 1
ATOM 677 N N . GLU A 1 90 ? -5.192 -5.650 24.769 1.00 95.75 90 GLU A N 1
ATOM 678 C CA . GLU A 1 90 ? -4.883 -7.075 24.836 1.00 95.75 90 GLU A CA 1
ATOM 679 C C . GLU A 1 90 ? -4.885 -7.667 23.427 1.00 95.75 90 GLU A C 1
ATOM 681 O O . GLU A 1 90 ? -5.598 -7.194 22.536 1.00 95.75 90 GLU A O 1
ATOM 686 N N . THR A 1 91 ? -4.098 -8.718 23.229 1.00 95.81 91 THR A N 1
ATOM 687 C CA . THR A 1 91 ? -4.070 -9.457 21.969 1.00 95.81 91 THR A CA 1
ATOM 688 C C . THR A 1 91 ? -5.105 -10.568 22.021 1.00 95.81 91 THR A C 1
ATOM 690 O O . THR A 1 91 ? -5.094 -11.391 22.932 1.00 95.81 91 THR A O 1
ATOM 693 N N . VAL A 1 92 ? -5.972 -10.625 21.013 1.00 93.75 92 VAL A N 1
ATOM 694 C CA . VAL A 1 92 ? -6.958 -11.699 20.856 1.00 93.75 92 VAL A CA 1
ATOM 695 C C . VAL A 1 92 ? -6.787 -12.390 19.507 1.00 93.75 92 VAL A C 1
ATOM 697 O O . VAL A 1 92 ? -6.362 -11.747 18.543 1.00 93.75 92 VAL A O 1
ATOM 700 N N . PRO A 1 93 ? -7.153 -13.678 19.386 1.00 93.00 93 PRO A N 1
ATOM 701 C CA . PRO A 1 93 ? -7.256 -14.323 18.085 1.00 93.00 93 PRO A CA 1
ATOM 702 C C . PRO A 1 93 ? -8.198 -13.543 17.160 1.00 93.00 93 PRO A C 1
ATOM 704 O O . PRO A 1 93 ? -9.270 -13.103 17.583 1.00 93.00 93 PRO A O 1
ATOM 707 N N . LEU A 1 94 ? -7.851 -13.435 15.872 1.00 87.81 94 LEU A N 1
ATOM 708 C CA . LEU A 1 94 ? -8.677 -12.743 14.870 1.00 87.81 94 LEU A CA 1
ATOM 709 C C . LEU A 1 94 ? -10.116 -13.292 14.835 1.00 87.81 94 LEU A C 1
ATOM 711 O O . LEU A 1 94 ? -11.081 -12.534 14.697 1.00 87.81 94 LEU A O 1
ATOM 715 N N . ALA A 1 95 ? -10.256 -14.607 15.044 1.00 89.06 95 ALA A N 1
ATOM 716 C CA . ALA A 1 95 ? -11.523 -15.332 15.138 1.00 89.06 95 ALA A CA 1
ATOM 717 C C . ALA A 1 95 ? -12.435 -14.877 16.298 1.00 89.06 95 ALA A C 1
ATOM 719 O O . ALA A 1 95 ? -13.649 -15.066 16.213 1.00 89.06 95 ALA A O 1
ATOM 720 N N . SER A 1 96 ? -11.893 -14.176 17.293 1.00 92.00 96 SER A N 1
ATOM 721 C CA . SER A 1 96 ? -12.628 -13.629 18.442 1.00 92.00 96 SER A CA 1
ATOM 722 C C . SER A 1 96 ? -12.664 -12.094 18.460 1.00 92.00 96 SER A C 1
ATOM 724 O O . SER A 1 96 ? -13.176 -11.501 19.403 1.00 92.00 96 SER A O 1
ATOM 726 N N . ALA A 1 97 ? -12.116 -11.431 17.435 1.00 93.56 97 ALA A N 1
ATOM 727 C CA . ALA A 1 97 ? -11.981 -9.975 17.405 1.00 93.56 97 ALA A CA 1
ATOM 728 C C . ALA A 1 97 ? -13.266 -9.225 16.998 1.00 93.56 97 ALA A C 1
ATOM 730 O O . ALA A 1 97 ? -13.432 -8.065 17.362 1.00 93.56 97 ALA A O 1
ATOM 731 N N . VAL A 1 98 ? -14.182 -9.864 16.258 1.00 94.00 98 VAL A N 1
ATOM 732 C CA . VAL A 1 98 ? -15.415 -9.216 15.767 1.00 94.00 98 VAL A CA 1
ATOM 733 C C . VAL A 1 98 ? -16.284 -8.766 16.940 1.00 94.00 98 VAL A C 1
ATOM 735 O O . VAL A 1 98 ? -16.476 -9.497 17.905 1.00 94.00 98 VAL A O 1
ATOM 738 N N . GLY A 1 99 ? -16.795 -7.541 16.855 1.00 93.62 99 GLY A N 1
ATOM 739 C CA . GLY A 1 99 ? -17.567 -6.882 17.902 1.00 93.62 99 GLY A CA 1
ATOM 740 C C . GLY A 1 99 ? -16.717 -6.151 18.943 1.00 93.62 99 GLY A C 1
ATOM 741 O O . GLY A 1 99 ? -17.258 -5.291 19.642 1.00 93.62 99 GLY A O 1
ATOM 742 N N . ARG A 1 100 ? -15.405 -6.418 19.033 1.00 95.62 100 ARG A N 1
ATOM 743 C CA . ARG A 1 100 ? -14.495 -5.711 19.950 1.00 95.62 100 ARG A CA 1
ATOM 744 C C . ARG A 1 100 ? -14.079 -4.351 19.385 1.00 95.62 100 ARG A C 1
ATOM 746 O O . ARG A 1 100 ? -14.348 -4.030 18.229 1.00 95.62 100 ARG A O 1
ATOM 753 N N . ILE A 1 101 ? -13.432 -3.548 20.224 1.00 96.38 101 ILE A N 1
ATOM 754 C CA . ILE A 1 101 ? -12.830 -2.272 19.832 1.00 96.38 101 ILE A CA 1
ATOM 755 C C . ILE A 1 101 ? -11.381 -2.543 19.439 1.00 96.38 101 ILE A C 1
ATOM 757 O O . ILE A 1 101 ? -10.658 -3.214 20.177 1.00 96.38 101 ILE A O 1
ATOM 761 N N . SER A 1 102 ? -10.961 -2.036 18.285 1.00 96.25 102 SER A N 1
ATOM 762 C CA . SER A 1 102 ? -9.580 -2.155 17.852 1.00 96.25 102 SER A CA 1
ATOM 763 C C . SER A 1 102 ? -8.651 -1.433 18.818 1.00 96.25 102 SER A C 1
ATOM 765 O O . SER A 1 102 ? -8.865 -0.268 19.153 1.00 96.25 102 SER A O 1
ATOM 767 N N . GLY A 1 103 ? -7.593 -2.121 19.237 1.00 95.44 103 GLY A N 1
ATOM 768 C CA . GLY A 1 103 ? -6.470 -1.514 19.945 1.00 95.44 103 GLY A CA 1
ATOM 769 C C . GLY A 1 103 ? -5.336 -1.089 19.010 1.00 95.44 103 GLY A C 1
ATOM 770 O O . GLY A 1 103 ? -4.324 -0.597 19.490 1.00 95.44 103 GLY A O 1
ATOM 771 N N . GLY A 1 104 ? -5.445 -1.309 17.699 1.00 93.38 104 GLY A N 1
ATOM 772 C CA . GLY A 1 104 ? -4.351 -1.093 16.753 1.00 93.38 104 GLY A CA 1
ATOM 773 C C . GLY A 1 104 ? -4.833 -0.682 15.368 1.00 93.38 104 GLY A C 1
ATOM 774 O O . GLY A 1 104 ? -6.032 -0.605 15.104 1.00 93.38 104 GLY A O 1
ATOM 775 N N . TYR A 1 105 ? -3.876 -0.424 14.485 1.00 94.06 105 TYR A N 1
ATOM 776 C CA . TYR A 1 105 ? -4.142 -0.108 13.086 1.00 94.06 105 TYR A CA 1
ATOM 777 C C . TYR A 1 105 ? -4.170 -1.389 12.258 1.00 94.06 105 TYR A C 1
ATOM 779 O O . TYR A 1 105 ? -3.318 -2.262 12.435 1.00 94.06 105 TYR A O 1
ATOM 787 N N . VAL A 1 106 ? -5.104 -1.476 11.313 1.00 92.00 106 VAL A N 1
ATOM 788 C CA . VAL A 1 106 ? -5.069 -2.481 10.244 1.00 92.00 106 VAL A CA 1
ATOM 789 C C . VAL A 1 106 ? -4.978 -1.749 8.915 1.00 92.00 106 VAL A C 1
ATOM 791 O O . VAL A 1 106 ? -5.861 -0.971 8.558 1.00 92.00 106 VAL A O 1
ATOM 794 N N . ILE A 1 107 ? -3.881 -1.987 8.199 1.00 91.56 107 ILE A N 1
ATOM 795 C CA . ILE A 1 107 ? -3.538 -1.315 6.943 1.00 91.56 107 ILE A CA 1
ATOM 796 C C . ILE A 1 107 ? -3.204 -2.407 5.914 1.00 91.56 107 ILE A C 1
ATOM 798 O O . ILE A 1 107 ? -2.047 -2.818 5.806 1.00 91.56 107 ILE A O 1
ATOM 802 N N . PRO A 1 108 ? -4.201 -2.966 5.205 1.00 85.12 108 PRO A N 1
ATOM 803 C CA . PRO A 1 108 ? -3.966 -4.005 4.214 1.00 85.12 108 PRO A CA 1
ATOM 804 C C . PRO A 1 108 ? -3.219 -3.435 3.009 1.00 85.12 108 PRO A C 1
ATOM 806 O O . PRO A 1 108 ? -3.542 -2.353 2.514 1.00 85.12 108 PRO A O 1
ATOM 809 N N . TYR A 1 109 ? -2.255 -4.198 2.495 1.00 81.25 109 TYR A N 1
ATOM 810 C CA . TYR A 1 109 ? -1.519 -3.849 1.286 1.00 81.25 109 TYR A CA 1
ATOM 811 C C . TYR A 1 109 ? -1.744 -4.880 0.173 1.00 81.25 109 TYR A C 1
ATOM 813 O O . TYR A 1 109 ? -1.507 -6.074 0.392 1.00 81.25 109 TYR A O 1
ATOM 821 N N . PRO A 1 110 ? -2.111 -4.449 -1.046 1.00 72.31 110 PRO A N 1
ATOM 822 C CA . PRO A 1 110 ? -2.672 -3.137 -1.407 1.00 72.31 110 PRO A CA 1
ATOM 823 C C . PRO A 1 110 ? -4.102 -2.954 -0.838 1.00 72.31 110 PRO A C 1
ATOM 825 O O . PRO A 1 110 ? -4.783 -3.958 -0.615 1.00 72.31 110 PRO A O 1
ATOM 828 N N . PRO A 1 111 ? -4.609 -1.719 -0.624 1.00 77.12 111 PRO A N 1
ATOM 829 C CA . PRO A 1 111 ? -4.107 -0.432 -1.127 1.00 77.12 111 PRO A CA 1
ATOM 830 C C . PRO A 1 111 ? -3.137 0.357 -0.234 1.00 77.12 111 PRO A C 1
ATOM 832 O O . PRO A 1 111 ? -2.650 1.388 -0.681 1.00 77.12 111 PRO A O 1
ATOM 835 N N . GLY A 1 112 ? -2.852 -0.084 0.992 1.00 83.31 112 GLY A N 1
ATOM 836 C CA . GLY A 1 112 ? -1.957 0.639 1.902 1.00 83.31 112 GLY A CA 1
ATOM 837 C C . GLY A 1 112 ? -2.610 1.812 2.643 1.00 83.31 112 GLY A C 1
ATOM 838 O O . GLY A 1 112 ? -1.898 2.662 3.166 1.00 83.31 112 GLY A O 1
ATOM 839 N N . ILE A 1 113 ? -3.946 1.857 2.710 1.00 88.25 113 ILE A N 1
ATOM 840 C CA . ILE A 1 113 ? -4.691 2.810 3.548 1.00 88.25 113 ILE A CA 1
ATOM 841 C C . ILE A 1 113 ? -5.282 2.110 4.781 1.00 88.25 113 ILE A C 1
ATOM 843 O O . ILE A 1 113 ? -5.607 0.921 4.697 1.00 88.25 113 ILE A O 1
ATOM 847 N N . PRO A 1 114 ? -5.423 2.805 5.926 1.00 89.75 114 PRO A N 1
ATOM 848 C CA . PRO A 1 114 ? -6.054 2.230 7.106 1.00 89.75 114 PRO A CA 1
ATOM 849 C C . PRO A 1 114 ? -7.509 1.852 6.836 1.00 89.75 114 PRO A C 1
ATOM 851 O O . PRO A 1 114 ? -8.287 2.670 6.353 1.00 89.75 114 PRO A O 1
ATOM 854 N N . VAL A 1 115 ? -7.867 0.615 7.175 1.00 91.62 115 VAL A N 1
ATOM 855 C CA . VAL A 1 115 ? -9.259 0.122 7.149 1.00 91.62 115 VAL A CA 1
ATOM 856 C C . VAL A 1 115 ? -9.835 -0.034 8.551 1.00 91.62 115 VAL A C 1
ATOM 858 O O . VAL A 1 115 ? -11.019 -0.310 8.703 1.00 91.62 115 VAL A O 1
ATOM 861 N N . LEU A 1 116 ? -8.985 0.092 9.570 1.00 93.44 116 LEU A N 1
ATOM 862 C CA . LEU A 1 116 ? -9.367 0.060 10.970 1.00 93.44 116 LEU A CA 1
ATOM 863 C C . LEU A 1 116 ? -8.347 0.856 11.788 1.00 93.44 116 LEU A C 1
ATOM 865 O O . LEU A 1 116 ? -7.138 0.623 11.683 1.00 93.44 116 LEU A O 1
ATOM 869 N N . LEU A 1 117 ? -8.849 1.763 12.614 1.00 95.50 117 LEU A N 1
ATOM 870 C CA . LEU A 1 117 ? -8.103 2.603 13.545 1.00 95.50 117 LEU A CA 1
ATOM 871 C C . LEU A 1 117 ? -8.348 2.146 14.994 1.00 95.50 117 LEU A C 1
ATOM 873 O O . LEU A 1 117 ? -9.394 1.562 15.300 1.00 95.50 117 LEU A O 1
ATOM 877 N N . PRO A 1 118 ? -7.435 2.446 15.935 1.00 96.75 118 PRO A N 1
ATOM 878 C CA . PRO A 1 118 ? -7.710 2.265 17.353 1.00 96.75 118 PRO A CA 1
ATOM 879 C C . PRO A 1 118 ? -8.968 3.029 17.786 1.00 96.75 118 PRO A C 1
ATOM 881 O O . PRO A 1 118 ? -9.135 4.208 17.480 1.00 96.75 118 PRO A O 1
ATOM 884 N N . GLY A 1 119 ? -9.843 2.363 18.538 1.00 96.25 119 GLY A N 1
ATOM 885 C CA . GLY A 1 119 ? -11.109 2.937 19.001 1.00 96.25 119 GLY A CA 1
ATOM 886 C C . GLY A 1 119 ? -12.309 2.658 18.095 1.00 96.25 119 GLY A C 1
ATOM 887 O O . GLY A 1 119 ? -13.448 2.905 18.497 1.00 96.25 119 GLY A O 1
ATOM 888 N N . GLU A 1 120 ? -12.090 2.078 16.918 1.00 96.69 120 GLU A N 1
ATOM 889 C CA . GLU A 1 120 ? -13.157 1.641 16.019 1.00 96.69 120 GLU A CA 1
ATOM 890 C C . GLU A 1 120 ? -13.617 0.210 16.306 1.00 96.69 120 GLU A C 1
ATOM 892 O O . GLU A 1 120 ? -12.860 -0.628 16.803 1.00 96.69 120 GLU A O 1
ATOM 897 N N . ARG A 1 121 ? -14.884 -0.086 16.005 1.00 95.81 121 ARG A N 1
ATOM 898 C CA . ARG A 1 121 ? -15.456 -1.424 16.170 1.00 95.81 121 ARG A CA 1
ATOM 899 C C . ARG A 1 121 ? -15.021 -2.346 15.038 1.00 95.81 121 ARG A C 1
ATOM 901 O O . ARG A 1 121 ? -15.207 -2.034 13.868 1.00 95.81 121 ARG A O 1
ATOM 908 N N . ILE A 1 122 ? -14.544 -3.530 15.404 1.00 94.44 122 ILE A N 1
ATOM 909 C CA . ILE A 1 122 ? -14.170 -4.578 14.457 1.00 94.44 122 ILE A CA 1
ATOM 910 C C . ILE A 1 122 ? -15.435 -5.263 13.938 1.00 94.44 122 ILE A C 1
ATOM 912 O O . ILE A 1 122 ? -16.187 -5.866 14.707 1.00 94.44 122 ILE A O 1
ATOM 916 N N . THR A 1 123 ? -15.655 -5.212 12.632 1.00 89.88 123 THR A N 1
ATOM 917 C CA . THR A 1 123 ? -16.775 -5.854 11.933 1.00 89.88 123 THR A CA 1
ATOM 918 C C . THR A 1 123 ? -16.301 -7.069 11.124 1.00 89.88 123 THR A C 1
ATOM 920 O O . THR A 1 123 ? -15.104 -7.322 10.979 1.00 89.88 123 THR A O 1
ATOM 923 N N . ALA A 1 124 ? -17.237 -7.905 10.666 1.00 84.81 124 ALA A N 1
ATOM 924 C CA . ALA A 1 124 ? -16.909 -9.178 10.016 1.00 84.81 124 ALA A CA 1
ATOM 925 C C . ALA A 1 124 ? -16.259 -9.016 8.627 1.00 84.81 124 ALA A C 1
ATOM 927 O O . ALA A 1 124 ? -15.471 -9.869 8.227 1.00 84.81 124 ALA A O 1
ATOM 928 N N . ASP A 1 125 ? -16.544 -7.923 7.922 1.00 78.38 125 ASP A N 1
ATOM 929 C CA . ASP A 1 125 ? -15.956 -7.554 6.628 1.00 78.38 125 ASP A CA 1
ATOM 930 C C . ASP A 1 125 ? -14.448 -7.267 6.722 1.00 78.38 125 ASP A C 1
ATOM 932 O O . ASP A 1 125 ? -13.694 -7.594 5.805 1.00 78.38 125 ASP A O 1
ATOM 936 N N . ILE A 1 126 ? -13.979 -6.767 7.870 1.00 74.94 126 ILE A N 1
ATOM 937 C CA . ILE A 1 126 ? -12.558 -6.467 8.113 1.00 74.94 126 ILE A CA 1
ATOM 938 C C . ILE A 1 126 ? -11.700 -7.735 8.159 1.00 74.94 126 ILE A C 1
ATOM 940 O O . ILE A 1 126 ? -10.495 -7.673 7.918 1.00 74.94 126 ILE A O 1
ATOM 944 N N . ARG A 1 127 ? -12.289 -8.915 8.409 1.00 66.38 127 ARG A N 1
ATOM 945 C CA . ARG A 1 127 ? -11.517 -10.168 8.449 1.00 66.38 127 ARG A CA 1
ATOM 946 C C . ARG A 1 127 ? -10.804 -10.483 7.139 1.00 66.38 127 ARG A C 1
ATOM 948 O O . ARG A 1 127 ? -9.877 -11.292 7.161 1.00 66.38 127 ARG A O 1
ATOM 955 N N . GLY A 1 128 ? -11.207 -9.865 6.026 1.00 57.44 128 GLY A N 1
ATOM 956 C CA . GLY A 1 128 ? -10.782 -10.286 4.702 1.00 57.44 128 GLY A CA 1
ATOM 957 C C . GLY A 1 128 ? -11.195 -11.740 4.453 1.00 57.44 128 GLY A C 1
ATOM 958 O O . GLY A 1 128 ? -11.507 -12.511 5.362 1.00 57.44 128 GLY A O 1
ATOM 959 N N . ASN A 1 129 ? -11.208 -12.173 3.201 1.00 43.22 129 ASN A N 1
ATOM 960 C CA . ASN A 1 129 ? -11.405 -13.589 2.904 1.00 43.22 129 ASN A CA 1
ATOM 961 C C . ASN A 1 129 ? -10.075 -14.330 3.171 1.00 43.22 129 ASN A C 1
ATOM 963 O O . ASN A 1 129 ? -9.378 -14.746 2.248 1.00 43.22 129 ASN A O 1
ATOM 967 N N . GLY A 1 130 ? -9.663 -14.401 4.440 1.00 35.84 130 GLY A N 1
ATOM 968 C CA . GLY A 1 130 ? -8.472 -15.111 4.888 1.00 35.84 130 GLY A CA 1
ATOM 969 C C . GLY A 1 130 ? -8.606 -16.603 4.595 1.00 35.84 130 GLY A C 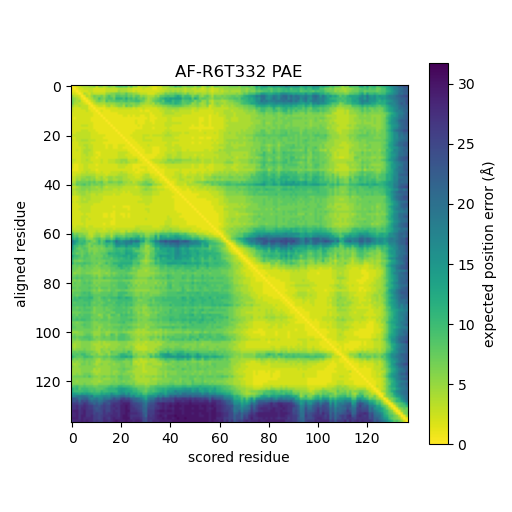1
ATOM 970 O O . GLY A 1 130 ? -9.380 -17.302 5.238 1.00 35.84 130 GLY A O 1
ATOM 971 N N . SER A 1 131 ? -7.868 -17.066 3.586 1.00 36.66 131 SER A N 1
ATOM 972 C CA . SER A 1 131 ? -7.567 -18.471 3.288 1.00 36.66 131 SER A CA 1
ATOM 973 C C . SER A 1 131 ? -8.738 -19.468 3.368 1.00 36.66 131 SER A C 1
ATOM 975 O O . SER A 1 131 ? -8.870 -20.216 4.336 1.00 36.66 131 SER A O 1
ATOM 977 N N . ARG A 1 132 ? -9.460 -19.666 2.258 1.00 28.56 132 ARG A N 1
ATOM 978 C CA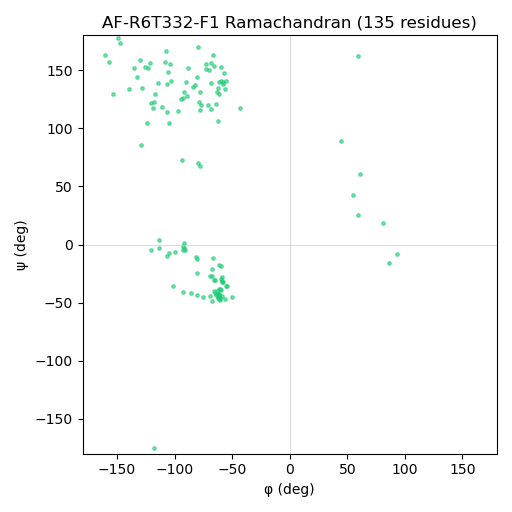 . ARG A 1 132 ? -9.934 -21.022 1.922 1.00 28.56 132 ARG A CA 1
ATOM 979 C C . ARG A 1 132 ? -8.786 -21.808 1.278 1.00 28.56 132 ARG A C 1
ATOM 981 O O . ARG A 1 132 ? -8.817 -22.103 0.092 1.00 28.56 132 ARG A O 1
ATOM 988 N N . ARG A 1 133 ? -7.761 -22.157 2.062 1.00 32.56 133 ARG A N 1
ATOM 989 C CA . ARG A 1 133 ? -7.013 -23.405 1.830 1.00 32.56 133 ARG A CA 1
ATOM 990 C C . ARG A 1 133 ? -7.664 -24.451 2.722 1.00 32.56 133 ARG A C 1
ATOM 992 O O . ARG A 1 133 ? -7.149 -24.807 3.772 1.00 32.56 133 ARG A O 1
ATOM 999 N N . THR A 1 134 ? -8.859 -24.877 2.325 1.00 34.72 134 THR A N 1
ATOM 1000 C CA . THR A 1 134 ? -9.434 -26.122 2.826 1.00 34.72 134 THR A CA 1
ATOM 1001 C C . THR A 1 134 ? -8.529 -27.245 2.347 1.00 34.72 134 THR A C 1
ATOM 1003 O O . THR A 1 134 ? -8.312 -27.390 1.142 1.00 34.72 134 THR A O 1
ATOM 1006 N N . SER A 1 135 ? -7.985 -27.997 3.298 1.00 36.25 135 SER A N 1
ATOM 1007 C CA . SER A 1 135 ? -7.373 -29.297 3.073 1.00 36.25 135 SER A CA 1
ATOM 1008 C C . SER A 1 135 ? -8.250 -30.110 2.119 1.00 36.25 135 SER A C 1
ATOM 1010 O O . SER A 1 135 ? -9.407 -30.393 2.437 1.00 36.25 135 SER A O 1
ATOM 1012 N N . ARG A 1 136 ? -7.722 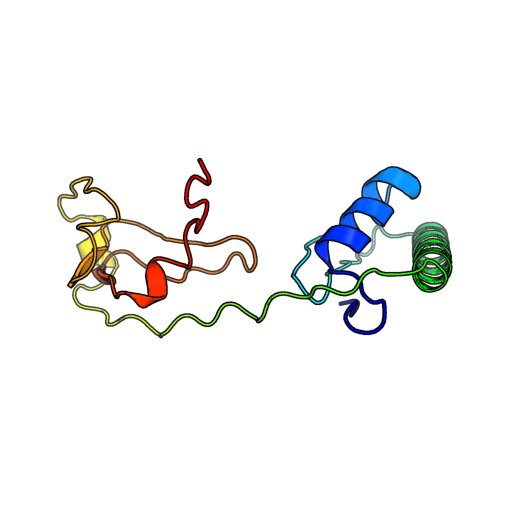-30.466 0.949 1.00 33.28 136 ARG A N 1
ATOM 1013 C CA . ARG A 1 136 ? -8.189 -31.659 0.246 1.00 33.28 136 ARG A CA 1
ATOM 1014 C C . ARG A 1 136 ? -7.258 -32.794 0.652 1.00 33.28 136 ARG A C 1
ATOM 1016 O O . ARG A 1 136 ? -6.043 -32.623 0.614 1.00 33.28 136 ARG A O 1
ATOM 1023 N N . THR A 1 137 ? -7.931 -33.826 1.147 1.00 41.84 137 THR A N 1
ATOM 1024 C CA . THR A 1 137 ? -7.549 -35.207 1.442 1.00 41.84 137 THR A CA 1
ATOM 1025 C C . THR A 1 137 ? -6.366 -35.730 0.647 1.00 41.84 137 THR A C 1
ATOM 1027 O O . THR A 1 137 ? -6.323 -35.456 -0.573 1.00 41.84 137 THR A O 1
#

Secondary structure (DSSP, 8-state):
-EE-GGGTS-HHHHHHHHHHHH----SEE-SSEEE----TT--HHHHHHHHHHHHHHHTS------PPPP----PPBSS-HHHHTTS------GGG-TTSBPSS-B--TTT-S-SB-TTBBP-GGGG----------

Radius of gyration: 20.07 Å; Cα contacts (8 Å, |Δi|>4): 190; chains: 1; bounding box: 34×51×55 Å

Sequence (137 aa):
MILTGGLGRSGREVAALLRERYRIEPEAAWTRHLLAMTSVCDTDEGFARLTAALAEIDRMPGEGVCPPPLVYGIPQTVVPLSRAERAARETVPLASAVGRISGGYVIPYPPGIPVLLPGERITADIRGNGSRRTSRT